Protein AF-A0A970IX98-F1 (afdb_monomer_lite)

Sequence (151 aa):
MINAGVAHAIGAGCTILEIQEPTDFTVQPEYWCGDQIISDQERYMGLDKRVAMSAFNFDLVGESVIKNSALTPRVEMESAALKKENLISYDDTTYFALNRYSLKGDSLPLPYGPSVWIVLSGAGRIAGDYYRKEIKQGDYFYLPFAAHLVR

pLDDT: mean 92.26, std 4.23, range [75.62, 97.94]

Structure (mmCIF, N/CA/C/O backbone):
data_AF-A0A970IX98-F1
#
_entry.id   AF-A0A970IX98-F1
#
loop_
_atom_site.group_PDB
_atom_site.id
_atom_site.type_symbol
_atom_site.label_atom_id
_atom_site.label_alt_id
_atom_site.label_comp_id
_atom_site.label_asym_id
_atom_site.label_entity_id
_atom_site.label_seq_id
_atom_site.pdbx_PDB_ins_code
_atom_site.Cartn_x
_atom_site.Cartn_y
_atom_site.Cartn_z
_atom_site.occupancy
_atom_site.B_iso_or_equiv
_atom_site.auth_seq_id
_atom_site.auth_comp_id
_atom_site.auth_asym_id
_atom_site.auth_atom_id
_atom_site.pdbx_PDB_model_num
ATOM 1 N N . MET A 1 1 ? -2.196 4.976 -6.564 1.00 91.38 1 MET A N 1
ATOM 2 C CA . MET A 1 1 ? -2.080 3.673 -7.224 1.00 91.38 1 MET A CA 1
ATOM 3 C C . MET A 1 1 ? -1.220 3.838 -8.451 1.00 91.38 1 MET A C 1
ATOM 5 O O . MET A 1 1 ? -1.489 4.732 -9.240 1.00 91.38 1 MET A O 1
ATOM 9 N N . ILE A 1 2 ? -0.172 3.030 -8.563 1.00 94.00 2 ILE A N 1
ATOM 10 C CA . ILE A 1 2 ? 0.723 3.036 -9.715 1.00 94.00 2 ILE A CA 1
ATOM 11 C C . ILE A 1 2 ? 0.395 1.794 -10.536 1.00 94.00 2 ILE A C 1
ATOM 13 O O . ILE A 1 2 ? 0.516 0.681 -10.037 1.00 94.00 2 ILE A O 1
ATOM 17 N N . ASN A 1 3 ? -0.090 1.994 -11.758 1.00 91.56 3 ASN A N 1
ATOM 18 C CA . ASN A 1 3 ? -0.469 0.896 -12.643 1.00 91.56 3 ASN A CA 1
ATOM 19 C C . ASN A 1 3 ? 0.749 0.365 -13.405 1.00 91.56 3 ASN A C 1
ATOM 21 O O . ASN A 1 3 ? 1.724 1.089 -13.625 1.00 91.56 3 ASN A O 1
ATOM 25 N N . ALA A 1 4 ? 0.663 -0.889 -13.854 1.00 92.25 4 ALA A N 1
ATOM 26 C CA . ALA A 1 4 ? 1.695 -1.507 -14.676 1.00 92.25 4 ALA A CA 1
ATOM 27 C C . ALA A 1 4 ? 2.049 -0.640 -15.900 1.00 92.25 4 ALA A C 1
ATOM 29 O O . ALA A 1 4 ? 1.185 -0.033 -16.538 1.00 92.25 4 ALA A O 1
ATOM 30 N N . GLY A 1 5 ? 3.343 -0.583 -16.211 1.00 93.88 5 GLY A N 1
ATOM 31 C CA . GLY A 1 5 ? 3.900 0.189 -17.321 1.00 93.88 5 GLY A CA 1
ATOM 32 C C . GLY A 1 5 ? 4.159 1.668 -17.041 1.00 93.88 5 GLY A C 1
ATOM 33 O O . GLY A 1 5 ? 4.783 2.326 -17.873 1.00 93.88 5 GLY A O 1
ATOM 34 N N . VAL A 1 6 ? 3.769 2.192 -15.874 1.00 95.44 6 VAL A N 1
ATOM 35 C CA . VAL A 1 6 ? 4.214 3.515 -15.414 1.00 95.44 6 VAL A CA 1
ATOM 36 C C . VAL A 1 6 ? 5.654 3.414 -14.909 1.00 95.44 6 VAL A C 1
ATOM 38 O O . VAL A 1 6 ? 5.922 2.772 -13.891 1.00 95.44 6 VAL A O 1
ATOM 41 N N . ALA A 1 7 ? 6.585 4.086 -15.587 1.00 93.94 7 ALA A N 1
ATOM 42 C CA . ALA A 1 7 ? 7.930 4.285 -15.056 1.00 93.94 7 ALA A CA 1
ATOM 43 C C . ALA A 1 7 ? 7.858 5.195 -13.820 1.00 93.94 7 ALA A C 1
ATOM 45 O O . ALA A 1 7 ? 7.335 6.309 -13.891 1.00 93.94 7 ALA A O 1
ATOM 46 N N . HIS A 1 8 ? 8.360 4.721 -12.684 1.00 93.56 8 HIS A N 1
ATOM 47 C CA . HIS A 1 8 ? 8.312 5.452 -11.423 1.00 93.56 8 HIS A CA 1
ATOM 48 C C . HIS A 1 8 ? 9.488 5.069 -10.522 1.00 93.56 8 HIS A C 1
ATOM 50 O O . HIS A 1 8 ? 10.130 4.043 -10.723 1.00 93.56 8 HIS A O 1
ATOM 56 N N . ALA A 1 9 ? 9.745 5.912 -9.525 1.00 92.00 9 ALA A N 1
ATOM 57 C CA . ALA A 1 9 ? 10.740 5.684 -8.489 1.00 92.00 9 ALA A CA 1
ATOM 58 C C . ALA A 1 9 ? 10.257 6.301 -7.170 1.00 92.00 9 ALA A C 1
ATOM 60 O O . ALA A 1 9 ? 9.517 7.291 -7.168 1.00 92.00 9 ALA A O 1
ATOM 61 N N . ILE A 1 10 ? 10.695 5.736 -6.046 1.00 92.25 10 ILE A N 1
ATOM 62 C CA . ILE A 1 10 ? 10.449 6.292 -4.713 1.00 92.25 10 ILE A CA 1
ATOM 63 C C . ILE A 1 10 ? 11.603 7.236 -4.364 1.00 92.25 10 ILE A C 1
ATOM 65 O O . ILE A 1 10 ? 12.769 6.848 -4.374 1.00 92.25 10 ILE A O 1
ATOM 69 N N . GLY A 1 11 ? 11.273 8.493 -4.067 1.00 90.62 11 GLY A N 1
ATOM 70 C CA . GLY A 1 11 ? 12.252 9.510 -3.686 1.00 90.62 11 GLY A CA 1
ATOM 71 C C . GLY A 1 11 ? 12.790 9.346 -2.260 1.00 90.62 11 GLY A C 1
ATOM 72 O O . GLY A 1 11 ? 12.258 8.601 -1.437 1.00 90.62 11 GLY A O 1
ATOM 73 N N . ALA A 1 12 ? 13.849 10.094 -1.947 1.00 92.44 12 ALA A N 1
ATOM 74 C CA . ALA A 1 12 ? 14.428 10.122 -0.607 1.00 92.44 12 ALA A CA 1
ATOM 75 C C . ALA A 1 12 ? 13.471 10.735 0.435 1.00 92.44 12 ALA A C 1
ATOM 77 O O . ALA A 1 12 ? 12.647 11.594 0.125 1.00 92.44 12 ALA A O 1
ATOM 78 N N . GLY A 1 13 ? 13.632 10.329 1.699 1.00 95.00 13 GLY A N 1
ATOM 79 C CA . GLY A 1 13 ? 12.850 10.860 2.823 1.00 95.00 13 GLY A CA 1
ATOM 80 C C . GLY A 1 13 ? 11.457 10.242 2.977 1.00 95.00 13 GLY A C 1
ATOM 81 O O . GLY A 1 13 ? 10.655 10.736 3.767 1.00 95.00 13 GLY A O 1
ATOM 82 N N . CYS A 1 14 ? 11.164 9.163 2.251 1.00 93.31 14 CYS A N 1
ATOM 83 C CA . CYS A 1 14 ? 9.900 8.449 2.348 1.00 93.31 14 CYS A CA 1
ATOM 84 C C . CYS A 1 14 ? 10.008 7.236 3.288 1.00 93.31 14 CYS A C 1
ATOM 86 O O . CYS A 1 14 ? 10.932 6.433 3.199 1.00 93.31 14 CYS A O 1
ATOM 88 N N . THR A 1 15 ? 9.026 7.073 4.174 1.00 92.12 15 THR A N 1
ATOM 89 C CA . THR A 1 15 ? 8.703 5.792 4.818 1.00 92.12 15 THR A CA 1
ATOM 90 C C . THR A 1 15 ? 7.298 5.433 4.373 1.00 92.12 15 THR A C 1
ATOM 92 O O . THR A 1 15 ? 6.363 6.187 4.644 1.00 92.12 15 THR A O 1
ATOM 95 N N . ILE A 1 16 ? 7.156 4.328 3.646 1.00 94.75 16 ILE A N 1
ATOM 96 C CA . ILE A 1 16 ? 5.899 3.961 2.993 1.00 94.75 16 ILE A CA 1
ATOM 97 C C . ILE A 1 16 ? 5.448 2.568 3.412 1.00 94.75 16 ILE A C 1
ATOM 99 O O . ILE A 1 16 ? 6.262 1.710 3.745 1.00 94.75 16 ILE A O 1
ATOM 103 N N . LEU A 1 17 ? 4.136 2.358 3.360 1.00 94.06 17 LEU A N 1
ATOM 104 C CA . LEU A 1 17 ? 3.575 1.025 3.216 1.00 94.06 17 LEU A CA 1
ATOM 105 C C . LEU A 1 17 ? 3.272 0.812 1.741 1.00 94.06 17 LEU A C 1
ATOM 107 O O . LEU A 1 17 ? 2.416 1.497 1.180 1.00 94.06 17 LEU A O 1
ATOM 111 N N . GLU A 1 18 ? 3.984 -0.129 1.141 1.00 94.31 18 GLU A N 1
ATOM 112 C CA . GLU A 1 18 ? 3.774 -0.545 -0.234 1.00 94.31 18 GLU A CA 1
ATOM 113 C C . GLU A 1 18 ? 2.986 -1.851 -0.255 1.00 94.31 18 GLU A C 1
ATOM 115 O O . GLU A 1 18 ? 3.300 -2.804 0.460 1.00 94.31 18 GLU A O 1
ATOM 120 N N . ILE A 1 19 ? 1.919 -1.868 -1.045 1.00 93.94 19 ILE A N 1
ATOM 121 C CA . ILE A 1 19 ? 1.081 -3.042 -1.262 1.00 93.94 19 ILE A CA 1
ATOM 122 C C . ILE A 1 19 ? 1.081 -3.278 -2.760 1.00 93.94 19 ILE A C 1
ATOM 124 O O . ILE A 1 19 ? 0.732 -2.382 -3.529 1.00 93.94 19 ILE A O 1
ATOM 128 N N . GLN A 1 20 ? 1.479 -4.481 -3.144 1.00 93.81 20 GLN A N 1
ATOM 129 C CA . GLN A 1 20 ? 1.620 -4.892 -4.528 1.00 93.81 20 GLN A CA 1
ATOM 130 C C . GLN A 1 20 ? 0.964 -6.251 -4.754 1.00 93.81 20 GLN A C 1
ATOM 132 O O . GLN A 1 20 ? 0.670 -6.995 -3.813 1.00 93.81 20 GLN A O 1
ATOM 137 N N . GLU A 1 21 ? 0.728 -6.559 -6.024 1.00 91.88 21 GLU A N 1
ATOM 138 C CA . GLU A 1 21 ? 0.416 -7.915 -6.465 1.00 91.88 21 GLU A CA 1
ATOM 139 C C . GLU A 1 21 ? 1.534 -8.881 -6.033 1.00 91.88 21 GLU A C 1
ATOM 141 O O . GLU A 1 21 ? 2.665 -8.445 -5.824 1.00 91.88 21 GLU A O 1
ATOM 146 N N . PRO A 1 22 ? 1.261 -10.190 -5.881 1.00 89.94 22 PRO A N 1
ATOM 147 C CA . PRO A 1 22 ? 2.256 -11.172 -5.444 1.00 89.94 22 PRO A CA 1
ATOM 148 C C . PRO A 1 22 ? 3.256 -11.512 -6.569 1.00 89.94 22 PRO A C 1
ATOM 150 O O . PRO A 1 22 ? 3.374 -12.659 -6.997 1.00 89.94 22 PRO A O 1
ATOM 153 N N . THR A 1 23 ? 3.955 -10.498 -7.067 1.00 88.12 23 THR A N 1
ATOM 154 C CA . THR A 1 23 ? 4.988 -10.547 -8.099 1.00 88.12 23 THR A CA 1
ATOM 155 C C . THR A 1 23 ? 6.150 -9.659 -7.669 1.00 88.12 23 THR A C 1
ATOM 157 O O . THR A 1 23 ? 5.959 -8.711 -6.917 1.00 88.12 23 THR A O 1
ATOM 160 N N . ASP A 1 24 ? 7.347 -9.977 -8.145 1.00 87.06 24 ASP A N 1
ATOM 161 C CA . ASP A 1 24 ? 8.564 -9.194 -7.897 1.00 87.06 24 ASP A CA 1
ATOM 162 C C . ASP A 1 24 ? 9.262 -8.852 -9.224 1.00 87.06 24 ASP A C 1
ATOM 164 O O . ASP A 1 24 ? 10.484 -8.785 -9.344 1.00 87.06 24 ASP A O 1
ATOM 168 N N . PHE A 1 25 ? 8.465 -8.716 -10.289 1.00 88.75 25 PHE A N 1
ATOM 169 C CA . PHE A 1 25 ? 8.972 -8.357 -11.605 1.00 88.75 25 PHE A CA 1
ATOM 170 C C . PHE A 1 25 ? 9.261 -6.861 -11.683 1.00 88.75 25 PHE A C 1
ATOM 172 O O . PHE A 1 25 ? 8.352 -6.052 -11.858 1.00 88.75 25 PHE A O 1
ATOM 179 N N . THR A 1 26 ? 10.546 -6.517 -11.649 1.00 90.94 26 THR A N 1
ATOM 180 C CA . THR A 1 26 ? 11.036 -5.145 -11.785 1.00 90.94 26 THR A CA 1
ATOM 181 C C . THR A 1 26 ? 11.955 -5.021 -12.995 1.00 90.94 26 THR A C 1
ATOM 183 O O . THR A 1 26 ? 13.031 -5.612 -13.041 1.00 90.94 26 THR A O 1
ATOM 186 N N . VAL A 1 27 ? 11.546 -4.229 -13.989 1.00 93.62 27 VAL A N 1
ATOM 187 C CA . VAL A 1 27 ? 12.448 -3.782 -15.058 1.00 93.62 27 VAL A CA 1
ATOM 188 C C . VAL A 1 27 ? 13.033 -2.442 -14.639 1.00 93.62 27 VAL A C 1
ATOM 190 O O . VAL A 1 27 ? 12.298 -1.465 -14.508 1.00 93.62 27 VAL A O 1
ATOM 193 N N . GLN A 1 28 ? 14.352 -2.384 -14.463 1.00 92.50 28 GLN A N 1
ATOM 194 C CA . GLN A 1 28 ? 15.060 -1.161 -14.098 1.00 92.50 28 GLN A CA 1
ATOM 195 C C . GLN A 1 28 ? 15.850 -0.630 -15.304 1.00 92.50 28 GLN A C 1
ATOM 197 O O . GLN A 1 28 ? 16.917 -1.147 -15.642 1.00 92.50 28 GLN A O 1
ATOM 202 N N . PRO A 1 29 ? 15.356 0.413 -15.997 1.00 88.38 29 PRO A N 1
ATOM 203 C CA . PRO A 1 29 ? 16.004 0.916 -17.198 1.00 88.38 29 PRO A CA 1
ATOM 204 C C . PRO A 1 29 ? 17.240 1.763 -16.878 1.00 88.38 29 PRO A C 1
ATOM 206 O O . PRO A 1 29 ? 18.013 2.059 -17.790 1.00 88.38 29 PRO A O 1
ATOM 209 N N . GLU A 1 30 ? 17.471 2.149 -15.624 1.00 89.69 30 GLU A N 1
ATOM 210 C CA . GLU A 1 30 ? 18.668 2.892 -15.232 1.00 89.69 30 GLU A CA 1
ATOM 211 C C . GLU A 1 30 ? 19.914 2.006 -15.306 1.00 89.69 30 GLU A C 1
ATOM 213 O O . GLU A 1 30 ? 19.891 0.831 -14.956 1.00 89.69 30 GLU A O 1
ATOM 218 N N . TYR A 1 31 ? 21.018 2.575 -15.788 1.00 88.56 31 TYR A N 1
ATOM 219 C CA . TYR A 1 31 ? 22.319 1.896 -15.792 1.00 88.56 31 TYR A CA 1
ATOM 220 C C . TYR A 1 31 ? 23.036 2.019 -14.437 1.00 88.56 31 TYR A C 1
ATOM 222 O O . TYR A 1 31 ? 23.907 1.215 -14.113 1.00 88.56 31 TYR A O 1
ATOM 230 N N . TRP A 1 32 ? 22.665 3.035 -13.656 1.00 90.31 32 TRP A N 1
ATOM 231 C CA . TRP A 1 32 ? 23.245 3.356 -12.359 1.00 90.31 32 TRP A CA 1
ATOM 232 C C . TRP A 1 32 ? 22.150 3.429 -11.301 1.00 90.31 32 TRP A C 1
ATOM 234 O O . TRP A 1 32 ? 21.130 4.080 -11.524 1.00 90.31 32 TRP A O 1
ATOM 244 N N . CYS A 1 33 ? 22.401 2.836 -10.139 1.00 85.25 33 CYS A N 1
ATOM 245 C CA . CYS A 1 33 ? 21.619 3.057 -8.927 1.00 85.25 33 CYS A CA 1
ATOM 246 C C . CYS A 1 33 ? 22.555 3.593 -7.842 1.00 85.25 33 CYS A C 1
ATOM 248 O O . CYS A 1 33 ? 23.356 2.855 -7.264 1.00 85.25 33 CYS A O 1
ATOM 250 N N . GLY A 1 34 ? 22.500 4.907 -7.611 1.00 84.81 34 GLY A N 1
ATOM 251 C CA . GLY A 1 34 ? 23.523 5.600 -6.829 1.00 84.81 34 GLY A CA 1
ATOM 252 C C . GLY A 1 34 ? 24.902 5.432 -7.472 1.00 84.81 34 GLY A C 1
ATOM 253 O O . GLY A 1 34 ? 25.064 5.678 -8.665 1.00 84.81 34 GLY A O 1
ATOM 254 N N . ASP A 1 35 ? 25.874 4.962 -6.694 1.00 89.88 35 ASP A N 1
ATOM 255 C CA . ASP A 1 35 ? 27.257 4.756 -7.148 1.00 89.88 35 ASP A CA 1
ATOM 256 C C . ASP A 1 35 ? 27.503 3.366 -7.770 1.00 89.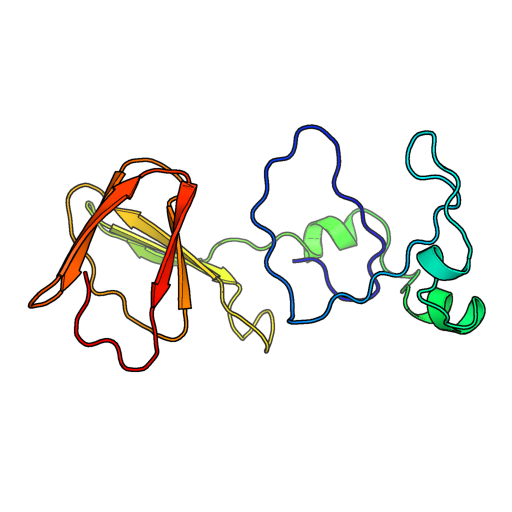88 35 ASP A C 1
ATOM 258 O O . ASP A 1 35 ? 28.640 3.015 -8.091 1.00 89.88 35 ASP A O 1
ATOM 262 N N . GLN A 1 36 ? 26.458 2.544 -7.924 1.00 90.50 36 GLN A N 1
ATOM 263 C CA . GLN A 1 36 ? 26.571 1.179 -8.440 1.00 90.50 36 GLN A CA 1
ATOM 264 C C . GLN A 1 36 ? 26.116 1.083 -9.896 1.00 90.50 36 GLN A C 1
ATOM 266 O O . GLN A 1 36 ? 25.035 1.552 -10.252 1.00 90.50 36 GLN A O 1
ATOM 271 N N . ILE A 1 37 ? 26.931 0.424 -10.723 1.00 92.94 37 ILE A N 1
ATOM 272 C CA . ILE A 1 37 ? 26.537 -0.011 -12.067 1.00 92.94 37 ILE A CA 1
ATOM 273 C C . ILE A 1 37 ? 25.693 -1.271 -11.926 1.00 92.94 37 ILE A C 1
ATOM 275 O O . ILE A 1 37 ? 26.131 -2.229 -11.290 1.00 92.94 37 ILE A O 1
ATOM 279 N N . ILE A 1 38 ? 24.528 -1.280 -12.567 1.00 93.06 38 ILE A N 1
ATOM 280 C CA . ILE A 1 38 ? 23.638 -2.438 -12.585 1.00 93.06 38 ILE A CA 1
ATOM 281 C C . ILE A 1 38 ? 23.842 -3.199 -13.897 1.00 93.06 38 ILE A C 1
ATOM 283 O O . ILE A 1 38 ? 23.831 -2.612 -14.985 1.00 93.06 38 ILE A O 1
ATOM 287 N N . SER A 1 39 ? 24.038 -4.514 -13.804 1.00 93.00 39 SER A N 1
ATOM 288 C CA . SER A 1 39 ? 24.208 -5.371 -14.978 1.00 93.00 39 SER A CA 1
ATOM 289 C C . SER A 1 39 ? 22.913 -5.494 -15.787 1.00 93.00 39 SER A C 1
ATOM 291 O O . SER A 1 39 ? 21.809 -5.340 -15.270 1.00 93.00 39 SER A O 1
ATOM 293 N N . ASP A 1 40 ? 23.019 -5.847 -17.069 1.00 92.81 40 ASP A N 1
ATOM 294 C CA . ASP A 1 40 ? 21.830 -6.084 -17.899 1.00 92.81 40 ASP A CA 1
ATOM 295 C C . ASP A 1 40 ? 20.974 -7.259 -17.385 1.00 92.81 40 ASP A C 1
ATOM 297 O O . ASP A 1 40 ? 19.752 -7.238 -17.531 1.00 92.81 40 ASP A O 1
ATOM 301 N N . GLN A 1 41 ? 21.590 -8.254 -16.734 1.00 92.62 41 GLN A N 1
ATOM 302 C CA . GLN A 1 41 ? 20.865 -9.354 -16.094 1.00 92.62 41 GLN A CA 1
ATOM 303 C C . GLN A 1 41 ? 19.941 -8.844 -14.983 1.00 92.62 41 GLN A C 1
ATOM 305 O O . GLN A 1 41 ? 18.794 -9.273 -14.910 1.00 92.62 41 GLN A O 1
ATOM 310 N N . GLU A 1 42 ? 20.432 -7.942 -14.135 1.00 91.06 42 GLU A N 1
ATOM 311 C CA . GLU A 1 42 ? 19.660 -7.344 -13.041 1.00 91.06 42 GLU A CA 1
ATOM 312 C C . GLU A 1 42 ? 18.604 -6.370 -13.581 1.00 91.06 42 GLU A C 1
ATOM 314 O O . GLU A 1 42 ? 17.443 -6.444 -13.192 1.00 91.06 42 GLU A O 1
ATOM 319 N N . ARG A 1 43 ? 18.968 -5.520 -14.550 1.00 92.94 43 ARG A N 1
ATOM 320 C CA . ARG A 1 43 ? 18.068 -4.510 -15.139 1.00 92.94 43 ARG A CA 1
ATOM 321 C C . ARG A 1 43 ? 16.854 -5.102 -15.842 1.00 92.94 43 ARG A C 1
ATOM 323 O O . ARG A 1 43 ? 15.772 -4.520 -15.799 1.00 92.94 43 ARG A O 1
ATOM 330 N N . TYR A 1 44 ? 17.042 -6.224 -16.531 1.00 93.69 44 TYR A N 1
ATOM 331 C CA . TYR A 1 44 ? 16.008 -6.832 -17.369 1.00 93.69 44 TYR A CA 1
ATOM 332 C C . TYR A 1 44 ? 15.546 -8.197 -16.854 1.00 93.69 44 TYR A C 1
ATOM 334 O O . TYR A 1 44 ? 14.770 -8.863 -17.534 1.00 93.69 44 TYR A O 1
ATOM 342 N N . MET A 1 45 ? 16.024 -8.634 -15.683 1.00 92.38 45 MET A N 1
ATOM 343 C CA . MET A 1 45 ? 15.722 -9.944 -15.086 1.00 92.38 45 MET A CA 1
ATOM 344 C C . MET A 1 45 ? 15.957 -11.124 -16.049 1.00 92.38 45 MET A C 1
ATOM 346 O O . MET A 1 45 ? 15.200 -12.093 -16.080 1.00 92.38 45 MET A O 1
ATOM 350 N N . GLY A 1 46 ? 17.001 -11.031 -16.877 1.00 92.75 46 GLY A N 1
ATOM 351 C CA . GLY A 1 46 ? 17.332 -12.038 -17.892 1.00 92.75 46 GLY A CA 1
ATOM 352 C C . GLY A 1 46 ? 16.456 -12.029 -19.151 1.00 92.75 46 GLY A C 1
ATOM 353 O O . GLY A 1 46 ? 16.620 -12.901 -20.005 1.00 92.75 46 GLY A O 1
ATOM 354 N N . LEU A 1 47 ? 15.545 -11.064 -19.302 1.00 94.75 47 LEU A N 1
ATOM 355 C CA . LEU A 1 47 ? 14.804 -10.856 -20.547 1.00 94.75 47 LEU A CA 1
ATOM 356 C C . LEU A 1 47 ? 15.675 -10.165 -21.604 1.00 94.75 47 LEU A C 1
ATOM 358 O O . LEU A 1 47 ? 16.590 -9.402 -21.291 1.00 94.75 47 LEU A O 1
ATOM 362 N N . ASP A 1 48 ? 15.333 -10.367 -22.882 1.00 95.44 48 ASP A N 1
ATOM 363 C CA . ASP A 1 48 ? 15.856 -9.512 -23.949 1.00 95.44 48 ASP A CA 1
ATOM 364 C C . ASP A 1 48 ? 15.468 -8.056 -23.672 1.00 95.44 48 ASP A C 1
ATOM 366 O O . ASP A 1 48 ? 14.317 -7.749 -23.348 1.00 95.44 48 ASP A O 1
ATOM 370 N N . LYS A 1 49 ? 16.424 -7.144 -23.854 1.00 93.69 49 LYS A N 1
ATOM 371 C CA . LYS A 1 49 ? 16.236 -5.719 -23.580 1.00 93.69 49 LYS A CA 1
ATOM 372 C C . LYS A 1 49 ? 15.000 -5.141 -24.268 1.00 93.69 49 LYS A C 1
ATOM 374 O O . LYS A 1 49 ? 14.302 -4.335 -23.664 1.00 93.69 49 LYS A O 1
ATOM 379 N N . ARG A 1 50 ? 14.709 -5.507 -25.522 1.00 94.88 50 ARG A N 1
ATOM 380 C CA . ARG A 1 50 ? 13.540 -4.956 -26.231 1.00 94.88 50 ARG A CA 1
ATOM 381 C C . ARG A 1 50 ? 12.237 -5.449 -25.619 1.00 94.88 50 ARG A C 1
ATOM 383 O O . ARG A 1 50 ? 11.299 -4.667 -25.520 1.00 94.88 50 ARG A O 1
ATOM 390 N N . VAL A 1 51 ? 12.202 -6.704 -25.176 1.00 95.62 51 VAL A N 1
ATOM 391 C CA . VAL A 1 51 ? 11.051 -7.268 -24.461 1.00 95.62 51 VAL A CA 1
ATOM 392 C C . VAL A 1 51 ? 10.868 -6.562 -23.120 1.00 95.62 51 VAL A C 1
ATOM 394 O O . VAL A 1 51 ? 9.782 -6.054 -22.859 1.00 95.62 51 VAL A O 1
ATOM 397 N N . ALA A 1 52 ? 11.924 -6.434 -22.313 1.00 94.62 52 ALA A N 1
ATOM 398 C CA . ALA A 1 52 ? 11.851 -5.740 -21.026 1.00 94.62 52 ALA A CA 1
ATOM 399 C C . ALA A 1 52 ? 11.390 -4.280 -21.182 1.00 94.62 52 ALA A C 1
ATOM 401 O O . ALA A 1 52 ? 10.483 -3.830 -20.489 1.00 94.62 52 ALA A O 1
ATOM 402 N N . MET A 1 53 ? 11.950 -3.555 -22.155 1.00 94.19 53 MET A N 1
ATOM 403 C CA . MET A 1 53 ? 11.574 -2.165 -22.422 1.00 94.19 53 MET A CA 1
ATOM 404 C C . MET A 1 53 ? 10.151 -2.010 -22.978 1.00 94.19 53 MET A C 1
ATOM 406 O O . MET A 1 53 ? 9.586 -0.925 -22.864 1.00 94.19 53 MET A O 1
ATOM 410 N N . SER A 1 54 ? 9.553 -3.063 -23.547 1.00 95.19 54 SER A N 1
ATOM 411 C CA . SER A 1 54 ? 8.158 -3.029 -24.013 1.00 95.19 54 SER A CA 1
ATOM 412 C C . SER A 1 54 ? 7.132 -3.020 -22.876 1.00 95.19 54 SER A C 1
ATOM 414 O O . SER A 1 54 ? 5.963 -2.738 -23.122 1.00 95.19 54 SER A O 1
ATOM 416 N N . ALA A 1 55 ? 7.560 -3.288 -21.635 1.00 94.56 55 ALA A N 1
ATOM 417 C CA . ALA A 1 55 ? 6.698 -3.195 -20.461 1.00 94.56 55 ALA A CA 1
ATOM 418 C C . ALA A 1 55 ? 6.311 -1.745 -20.124 1.00 94.56 55 ALA A C 1
ATOM 420 O O . ALA A 1 55 ? 5.284 -1.530 -19.486 1.00 94.56 55 ALA A O 1
ATOM 421 N N . PHE A 1 56 ? 7.105 -0.751 -20.540 1.00 95.38 56 PHE A N 1
ATOM 422 C CA . PHE A 1 56 ? 6.820 0.658 -20.275 1.00 95.38 56 PHE A CA 1
ATOM 423 C C . PHE A 1 56 ? 5.809 1.225 -21.267 1.00 95.38 56 PHE A C 1
ATOM 425 O O . PHE A 1 56 ? 5.967 1.105 -22.482 1.00 95.38 56 PHE A O 1
ATOM 432 N N . ASN A 1 57 ? 4.811 1.930 -20.741 1.00 95.56 57 ASN A N 1
ATOM 433 C CA . ASN A 1 57 ? 3.895 2.720 -21.543 1.00 95.56 57 ASN A CA 1
ATOM 434 C C . ASN A 1 57 ? 4.382 4.175 -21.587 1.00 95.56 57 ASN A C 1
ATOM 436 O O . ASN A 1 57 ? 4.181 4.943 -20.648 1.00 95.56 57 ASN A O 1
ATOM 440 N N . PHE A 1 58 ? 5.010 4.551 -22.699 1.00 93.19 58 PHE A N 1
ATOM 441 C CA . PHE A 1 58 ? 5.570 5.891 -22.896 1.00 93.19 58 PHE A CA 1
ATOM 442 C C . PHE A 1 58 ? 4.519 6.995 -23.092 1.00 93.19 58 PHE A C 1
ATOM 444 O O . PHE A 1 58 ? 4.881 8.170 -23.060 1.00 93.19 58 PHE A O 1
ATOM 451 N N . ASP A 1 59 ? 3.235 6.651 -23.230 1.00 94.56 59 ASP A N 1
ATOM 452 C CA . ASP A 1 59 ? 2.143 7.632 -23.240 1.00 94.56 59 ASP A CA 1
ATOM 453 C C . ASP A 1 59 ? 1.760 8.080 -21.815 1.00 94.56 59 ASP A C 1
ATOM 455 O O . ASP A 1 59 ? 1.112 9.113 -21.629 1.00 94.56 59 ASP A O 1
ATOM 459 N N . LEU A 1 60 ? 2.174 7.333 -20.783 1.00 94.38 60 LEU A N 1
ATOM 460 C CA . LEU A 1 60 ? 1.930 7.663 -19.378 1.00 94.38 60 LEU A CA 1
ATOM 461 C C . LEU A 1 60 ? 3.008 8.619 -18.860 1.00 94.38 60 LEU A C 1
ATOM 463 O O . LEU A 1 60 ? 3.900 8.235 -18.104 1.00 94.38 60 LEU A O 1
ATOM 467 N N . VAL A 1 61 ? 2.895 9.893 -19.241 1.00 93.06 61 VAL A N 1
ATOM 468 C CA . VAL A 1 61 ? 3.827 10.953 -18.829 1.00 93.06 61 VAL A CA 1
ATOM 469 C C . VAL A 1 61 ? 3.120 12.225 -18.343 1.00 93.06 61 VAL A C 1
ATOM 471 O O . VAL A 1 61 ? 1.984 12.534 -18.711 1.00 93.06 61 VAL A O 1
ATOM 474 N N . GLY A 1 62 ? 3.824 12.999 -17.514 1.00 93.81 62 GLY A N 1
ATOM 475 C CA . GLY A 1 62 ? 3.385 14.314 -17.045 1.00 93.81 62 GLY A CA 1
ATOM 476 C C . GLY A 1 62 ? 2.330 14.287 -15.931 1.00 93.81 62 GLY A C 1
ATOM 477 O O . GLY A 1 62 ? 2.083 13.272 -15.282 1.00 93.81 62 GLY A O 1
ATOM 478 N N . GLU A 1 63 ? 1.700 15.439 -15.695 1.00 94.94 63 GLU A N 1
ATOM 479 C CA . GLU A 1 63 ? 0.797 15.666 -14.553 1.00 94.94 63 GLU A CA 1
ATOM 480 C C . GLU A 1 63 ? -0.444 14.767 -14.550 1.00 94.94 63 GLU A C 1
ATOM 482 O O . GLU A 1 63 ? -0.982 14.443 -13.489 1.00 94.94 63 GLU A O 1
ATOM 487 N N . SER A 1 64 ? -0.897 14.342 -15.732 1.00 91.88 64 SER A N 1
ATOM 488 C CA . SER A 1 64 ? -2.068 13.473 -15.868 1.00 91.88 64 SER A CA 1
ATOM 489 C C . SER A 1 64 ? -1.878 12.144 -15.131 1.00 91.88 64 SER A C 1
ATOM 491 O O . SER A 1 64 ? -2.799 11.685 -14.457 1.00 91.88 64 SER A O 1
ATOM 493 N N . VAL A 1 65 ? -0.668 11.575 -15.168 1.00 95.06 65 VAL A N 1
ATOM 494 C CA . VAL A 1 65 ? -0.325 10.330 -14.469 1.00 95.06 65 VAL A CA 1
ATOM 495 C C . VAL A 1 65 ? -0.432 10.518 -12.967 1.00 95.06 65 VAL A C 1
ATOM 497 O O . VAL A 1 65 ? -1.048 9.696 -12.295 1.00 95.06 65 VAL A O 1
ATOM 500 N N . ILE A 1 66 ? 0.106 11.621 -12.441 1.00 92.81 66 ILE A N 1
ATOM 501 C CA . ILE A 1 66 ? 0.056 11.939 -11.009 1.00 92.81 66 ILE A CA 1
ATOM 502 C C . ILE A 1 66 ? -1.401 12.059 -10.560 1.00 92.81 66 ILE A C 1
ATOM 504 O O . ILE A 1 66 ? -1.806 11.420 -9.589 1.00 92.81 66 ILE A O 1
ATOM 508 N N . LYS A 1 67 ? -2.205 12.830 -11.302 1.00 92.88 67 LYS A N 1
ATOM 509 C CA . LYS A 1 67 ? -3.624 13.034 -10.999 1.00 92.88 67 LYS A CA 1
ATOM 510 C C . LYS A 1 67 ? -4.409 11.722 -11.030 1.00 92.88 67 LYS A C 1
ATOM 512 O O . LYS A 1 67 ? -5.182 11.466 -10.115 1.00 92.88 67 LYS A O 1
ATOM 517 N N . ASN A 1 68 ? -4.192 10.894 -12.049 1.00 91.00 68 ASN A N 1
ATOM 518 C CA . ASN A 1 68 ? -4.886 9.614 -12.204 1.00 91.00 68 ASN A CA 1
ATOM 519 C C . ASN A 1 68 ? -4.413 8.564 -11.186 1.00 91.00 68 ASN A C 1
ATOM 521 O O . ASN A 1 68 ? -5.166 7.659 -10.843 1.00 91.00 68 ASN A O 1
ATOM 525 N N . SER A 1 69 ? -3.186 8.697 -10.678 1.00 93.38 69 SER A N 1
ATOM 526 C CA . SER A 1 69 ? -2.629 7.817 -9.646 1.00 93.38 69 SER A CA 1
ATOM 527 C C . SER A 1 69 ? -3.065 8.216 -8.232 1.00 93.38 69 SER A C 1
ATOM 529 O O . SER A 1 69 ? -2.962 7.410 -7.304 1.00 93.38 69 SER A O 1
ATOM 531 N N . ALA A 1 70 ? -3.533 9.447 -8.025 1.00 92.81 70 ALA A N 1
ATOM 532 C CA . ALA A 1 70 ? -3.944 9.943 -6.719 1.00 92.81 70 ALA A CA 1
ATOM 533 C C . ALA A 1 70 ? -5.350 9.438 -6.355 1.00 92.81 70 ALA A C 1
ATOM 535 O O . ALA A 1 70 ? -6.363 9.983 -6.791 1.00 92.81 70 ALA A O 1
ATOM 536 N N . LEU A 1 71 ? -5.415 8.404 -5.515 1.00 92.69 71 LEU A N 1
ATOM 537 C CA . LEU A 1 71 ? -6.684 7.911 -4.982 1.00 92.69 71 LEU A CA 1
ATOM 538 C C . LEU A 1 71 ? -7.148 8.772 -3.806 1.00 92.69 71 LEU A C 1
ATOM 540 O O . LEU A 1 71 ? -6.367 9.109 -2.915 1.00 92.69 71 LEU A O 1
ATOM 544 N N . THR A 1 72 ? -8.441 9.095 -3.791 1.00 93.69 72 THR A N 1
ATOM 545 C CA . THR A 1 72 ? -9.081 9.782 -2.665 1.00 93.69 72 THR A CA 1
ATOM 546 C C . THR A 1 72 ? -9.732 8.745 -1.750 1.00 93.69 72 THR A C 1
ATOM 548 O O . THR A 1 72 ? -10.604 8.012 -2.222 1.00 93.69 72 THR A O 1
ATOM 551 N N . PRO A 1 73 ? -9.358 8.669 -0.457 1.00 95.81 73 PRO A N 1
ATOM 552 C CA . PRO A 1 73 ? -9.995 7.752 0.479 1.00 95.81 73 PRO A CA 1
ATOM 553 C C . PRO A 1 73 ? -11.504 7.997 0.577 1.00 95.81 73 PRO A C 1
ATOM 555 O O . PRO A 1 73 ? -11.952 9.134 0.737 1.00 95.81 73 PRO A O 1
ATOM 558 N N . ARG A 1 74 ? -12.286 6.919 0.522 1.00 96.94 74 ARG A N 1
ATOM 559 C CA . ARG A 1 74 ? -13.744 6.947 0.678 1.00 96.94 74 ARG A CA 1
ATOM 560 C C . ARG A 1 74 ? -14.100 6.607 2.120 1.00 96.94 74 ARG A C 1
ATOM 562 O O . ARG A 1 74 ? -13.718 5.550 2.615 1.00 96.94 74 ARG A O 1
ATOM 569 N N . VAL A 1 75 ? -14.821 7.489 2.807 1.00 97.38 75 VAL A N 1
ATOM 570 C CA . VAL A 1 75 ? -15.312 7.209 4.165 1.00 97.38 75 VAL A CA 1
ATOM 571 C C . VAL A 1 75 ? -16.493 6.247 4.069 1.00 97.38 75 VAL A C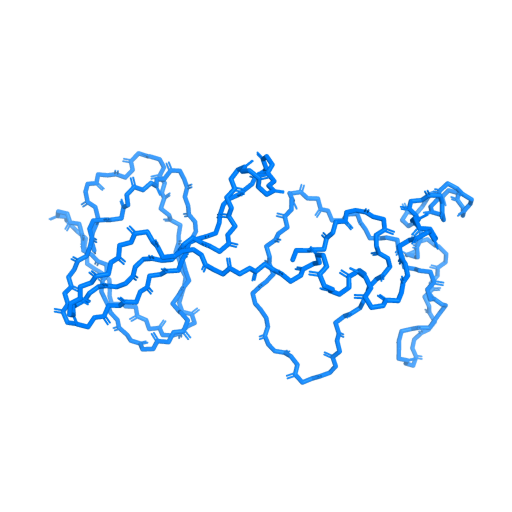 1
ATOM 573 O O . VAL A 1 75 ? -17.488 6.559 3.422 1.00 97.38 75 VAL A O 1
ATOM 576 N N . GLU A 1 76 ? -16.380 5.083 4.705 1.00 94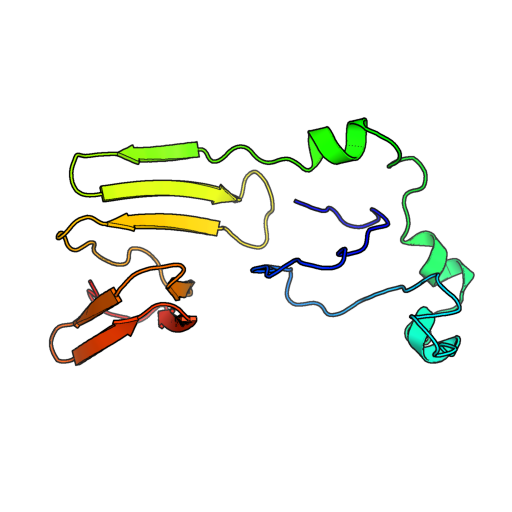.06 76 GLU A N 1
ATOM 577 C CA . GLU A 1 76 ? -17.445 4.070 4.731 1.00 94.06 76 GLU A CA 1
ATOM 578 C C . GLU A 1 76 ? -18.275 4.163 6.016 1.00 94.06 76 GLU A C 1
ATOM 580 O O . GLU A 1 76 ? -19.488 3.977 6.001 1.00 94.06 76 GLU A O 1
ATOM 585 N N . MET A 1 77 ? -17.622 4.472 7.138 1.00 91.75 77 MET A N 1
ATOM 586 C CA . MET A 1 77 ? -18.269 4.641 8.437 1.00 91.75 77 MET A CA 1
ATOM 587 C C . MET A 1 77 ? -17.497 5.663 9.269 1.00 91.75 77 MET A C 1
ATOM 589 O O . MET A 1 77 ? -16.269 5.606 9.342 1.00 91.75 77 MET A O 1
ATOM 593 N N . GLU A 1 78 ? -18.215 6.560 9.940 1.00 94.75 78 GLU A N 1
ATOM 594 C CA . GLU A 1 78 ? -17.627 7.531 10.860 1.00 94.75 78 GLU A CA 1
ATOM 595 C C . GLU A 1 78 ? -18.552 7.788 12.054 1.00 94.75 78 GLU A C 1
ATOM 597 O O . GLU A 1 78 ? -19.755 8.000 11.910 1.00 94.75 78 GLU A O 1
ATOM 602 N N . SER A 1 79 ? -17.969 7.745 13.248 1.00 92.38 79 SER A N 1
ATOM 603 C CA . SER A 1 79 ? -18.589 8.081 14.526 1.00 92.38 79 SER A CA 1
ATOM 604 C C . SER A 1 79 ? -17.582 8.834 15.402 1.00 92.38 79 SER A C 1
ATOM 606 O O . SER A 1 79 ? -16.429 9.039 15.023 1.00 92.38 79 SER A O 1
ATOM 608 N N . ALA A 1 80 ? -17.986 9.225 16.615 1.00 91.62 80 ALA A N 1
ATOM 609 C CA . ALA A 1 80 ? -17.071 9.856 17.569 1.00 91.62 80 ALA A CA 1
ATOM 610 C C . ALA A 1 80 ? -15.872 8.960 17.948 1.00 91.62 80 ALA A C 1
ATOM 612 O O . ALA A 1 80 ? -14.808 9.478 18.298 1.00 91.62 80 ALA A O 1
ATOM 613 N N . ALA A 1 81 ? -16.038 7.634 17.874 1.00 93.06 81 ALA A N 1
ATOM 614 C CA . ALA A 1 81 ? -15.066 6.662 18.364 1.00 93.06 81 ALA A CA 1
ATOM 615 C C . ALA A 1 81 ? -14.359 5.856 17.260 1.00 93.06 81 ALA A C 1
ATOM 617 O O . ALA A 1 81 ? -13.280 5.315 17.506 1.00 93.06 81 ALA A O 1
ATOM 618 N N . LEU A 1 82 ? -14.925 5.792 16.050 1.00 93.25 82 LEU A N 1
ATOM 619 C CA . LEU A 1 82 ? -14.413 4.982 14.946 1.00 93.25 82 LEU A CA 1
ATOM 620 C C . LEU A 1 82 ? -14.532 5.725 13.616 1.00 93.25 82 LEU A C 1
ATOM 622 O O . LEU A 1 82 ? -15.590 6.255 13.286 1.00 93.25 82 LEU A O 1
ATOM 626 N N . LYS A 1 83 ? -13.474 5.667 12.808 1.00 95.19 83 LYS A N 1
ATOM 627 C CA . LYS A 1 83 ? -13.514 5.999 11.383 1.00 95.19 83 LYS A CA 1
ATOM 628 C C . LYS A 1 83 ? -12.969 4.834 10.566 1.00 95.19 83 LYS A C 1
ATOM 630 O O . LYS A 1 83 ? -11.861 4.367 10.835 1.00 95.19 83 LYS A O 1
ATOM 635 N N . LYS A 1 84 ? -13.734 4.388 9.569 1.00 94.38 84 LYS A N 1
ATOM 636 C CA . LYS A 1 84 ? -13.320 3.420 8.550 1.00 94.38 84 LYS A CA 1
ATOM 637 C C . LYS A 1 84 ? -13.288 4.107 7.192 1.00 94.38 84 LYS A C 1
ATOM 639 O O . LYS A 1 84 ? -14.292 4.650 6.729 1.00 94.38 84 LYS A O 1
ATOM 644 N N . GLU A 1 85 ? -12.135 4.038 6.546 1.00 97.00 85 GLU A N 1
ATOM 645 C CA . GLU A 1 85 ? -11.911 4.550 5.200 1.00 97.00 85 GLU A CA 1
ATOM 646 C C . GLU A 1 85 ? -11.478 3.409 4.283 1.00 97.00 85 GLU A C 1
ATOM 648 O O . GLU A 1 85 ? -10.606 2.616 4.637 1.00 97.00 85 GLU A O 1
ATOM 653 N N . ASN A 1 86 ? -12.052 3.353 3.088 1.00 96.31 86 ASN A N 1
ATOM 654 C CA . ASN A 1 86 ? -11.564 2.525 2.001 1.00 96.31 86 ASN A CA 1
ATOM 655 C C . ASN A 1 86 ? -10.585 3.352 1.152 1.00 96.31 86 ASN A C 1
ATOM 657 O O . ASN A 1 86 ? -10.944 4.399 0.615 1.00 96.31 86 ASN A O 1
ATOM 661 N N . LEU A 1 87 ? -9.331 2.908 1.086 1.00 96.31 87 LEU A N 1
ATOM 662 C CA . LEU A 1 87 ? -8.254 3.574 0.348 1.00 96.31 87 LEU A CA 1
ATOM 663 C C . LEU A 1 87 ? -8.092 2.960 -1.046 1.00 96.31 87 LEU A C 1
ATOM 665 O O . LEU A 1 87 ? -7.794 3.683 -1.991 1.00 96.31 87 LEU A O 1
ATOM 669 N N . ILE A 1 88 ? -8.272 1.639 -1.146 1.00 95.75 88 ILE A N 1
ATOM 670 C CA . ILE A 1 88 ? -8.263 0.855 -2.387 1.00 95.75 88 ILE A CA 1
ATOM 671 C C . ILE A 1 88 ? -9.376 -0.192 -2.276 1.00 95.75 88 ILE A C 1
ATOM 673 O O . ILE A 1 88 ? -9.500 -0.869 -1.249 1.00 95.75 88 ILE A O 1
ATOM 677 N N . SER A 1 89 ? -10.186 -0.322 -3.319 1.00 93.94 89 SER A N 1
ATOM 678 C CA . SER A 1 89 ? -11.262 -1.307 -3.450 1.00 93.94 89 SER A CA 1
ATOM 679 C C . SER A 1 89 ? -11.063 -2.196 -4.674 1.00 93.94 89 SER A C 1
ATOM 681 O O . SER A 1 89 ? -10.196 -1.939 -5.508 1.00 93.94 89 SER A O 1
ATOM 683 N N . TYR A 1 90 ? -11.938 -3.192 -4.817 1.00 93.12 90 TYR A N 1
ATOM 684 C CA . TYR A 1 90 ? -11.951 -4.046 -5.998 1.00 93.12 90 TYR A CA 1
ATOM 685 C C . TYR A 1 90 ? -12.397 -3.344 -7.291 1.00 93.12 90 TYR A C 1
ATOM 687 O O . TYR A 1 90 ? -12.165 -3.880 -8.371 1.00 93.12 90 TYR A O 1
ATOM 695 N N . ASP A 1 91 ? -12.963 -2.135 -7.195 1.00 92.69 91 ASP A N 1
ATOM 696 C CA . ASP A 1 91 ? -13.219 -1.280 -8.360 1.00 92.69 91 ASP A CA 1
ATOM 697 C C . ASP A 1 91 ? -11.933 -0.595 -8.858 1.00 92.69 91 ASP A C 1
ATOM 699 O O . ASP A 1 91 ? -11.848 -0.207 -10.021 1.00 92.69 91 ASP A O 1
ATOM 703 N N . ASP A 1 92 ? -10.928 -0.448 -7.983 1.00 92.19 92 ASP A N 1
ATOM 704 C CA . ASP A 1 92 ? -9.625 0.132 -8.318 1.00 92.19 92 ASP A CA 1
ATOM 705 C C . ASP A 1 92 ? -8.657 -0.955 -8.843 1.00 92.19 92 ASP A C 1
ATOM 707 O O . ASP A 1 92 ? -7.879 -0.707 -9.763 1.00 92.19 92 ASP A O 1
ATOM 711 N N . THR A 1 93 ? -8.706 -2.174 -8.282 1.00 92.31 93 THR A N 1
ATOM 712 C CA . THR A 1 93 ? -7.916 -3.340 -8.726 1.00 92.31 93 THR A CA 1
ATOM 713 C C . THR A 1 93 ? -8.533 -4.666 -8.298 1.00 92.31 93 THR A C 1
ATOM 715 O O . THR A 1 93 ? -9.034 -4.793 -7.190 1.00 92.31 93 THR A O 1
ATOM 718 N N . THR A 1 94 ? -8.423 -5.716 -9.110 1.00 92.00 94 THR A N 1
ATOM 719 C CA . THR A 1 94 ? -8.991 -7.036 -8.784 1.00 92.00 94 THR A CA 1
ATOM 720 C C . THR A 1 94 ? -8.188 -7.841 -7.756 1.00 92.00 94 THR A C 1
ATOM 722 O O . THR A 1 94 ? -8.648 -8.900 -7.333 1.00 92.00 94 THR A O 1
ATOM 725 N N . TYR A 1 95 ? -6.989 -7.393 -7.370 1.00 91.44 95 TYR A N 1
ATOM 726 C CA . TYR A 1 95 ? -6.040 -8.229 -6.621 1.00 91.44 95 TYR A CA 1
ATOM 727 C C . TYR A 1 95 ? -6.080 -8.043 -5.103 1.00 91.44 95 TYR A C 1
ATOM 729 O O . TYR A 1 95 ? -5.840 -8.998 -4.365 1.00 91.44 95 TYR A O 1
ATOM 737 N N . PHE A 1 96 ? -6.363 -6.834 -4.618 1.00 93.31 96 PHE A N 1
ATOM 738 C CA . PHE A 1 96 ? -6.351 -6.527 -3.188 1.00 93.31 96 PHE A CA 1
ATOM 739 C C . PHE A 1 96 ? -7.224 -5.316 -2.852 1.00 93.31 96 PHE A C 1
ATOM 741 O O . PHE A 1 96 ? -7.563 -4.504 -3.707 1.00 93.31 96 PHE A O 1
ATOM 748 N N . ALA A 1 97 ? -7.537 -5.166 -1.566 1.00 94.12 97 ALA A N 1
ATOM 749 C CA . ALA A 1 97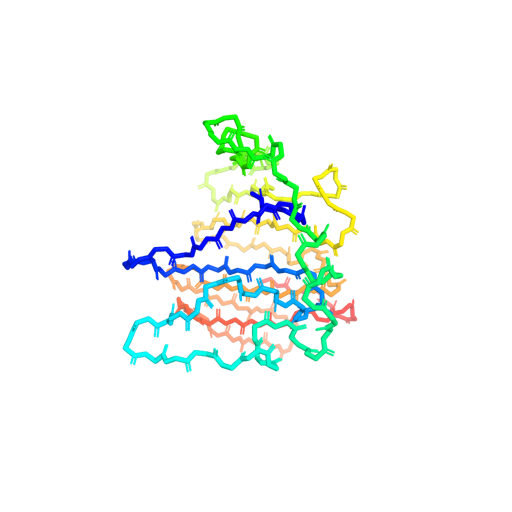 ? -8.195 -3.988 -1.015 1.00 94.12 97 ALA A CA 1
ATOM 750 C C . ALA A 1 97 ? -7.397 -3.445 0.176 1.00 94.12 97 ALA A C 1
ATOM 752 O O . ALA A 1 97 ? -6.780 -4.205 0.924 1.00 94.12 97 ALA A O 1
ATOM 753 N N . LEU A 1 98 ? -7.452 -2.129 0.383 1.00 95.56 98 LEU A N 1
ATOM 754 C CA . LEU A 1 98 ? -6.806 -1.446 1.499 1.00 95.56 98 LEU A CA 1
ATOM 755 C C . LEU A 1 98 ? -7.833 -0.607 2.248 1.00 95.56 98 LEU A C 1
ATOM 757 O O . LEU A 1 98 ? -8.447 0.299 1.684 1.00 95.56 98 LEU A O 1
ATOM 761 N N . ASN A 1 99 ? -7.978 -0.880 3.540 1.00 95.56 99 ASN A N 1
ATOM 762 C CA . ASN A 1 99 ? -8.835 -0.118 4.436 1.00 95.56 99 ASN A CA 1
ATOM 763 C C . ASN A 1 99 ? -7.997 0.481 5.564 1.00 95.56 99 ASN A C 1
ATOM 765 O O . ASN A 1 99 ? -7.045 -0.139 6.038 1.00 95.56 99 ASN A O 1
ATOM 769 N N . ARG A 1 100 ? -8.374 1.675 6.017 1.00 96.06 100 ARG A N 1
ATOM 770 C CA . ARG A 1 100 ? -7.774 2.352 7.164 1.00 96.06 100 ARG A CA 1
ATOM 771 C C . ARG A 1 100 ? -8.815 2.501 8.257 1.00 96.06 100 ARG A C 1
ATOM 773 O O . ARG A 1 100 ? -9.910 3.006 8.023 1.00 96.06 100 ARG A O 1
ATOM 780 N N . TYR A 1 101 ? -8.437 2.088 9.458 1.00 95.19 101 TYR A N 1
ATOM 781 C CA . TYR A 1 101 ? -9.256 2.198 10.654 1.00 95.19 101 TYR A CA 1
ATOM 782 C C . TYR A 1 101 ? -8.590 3.169 11.624 1.00 95.19 101 TYR A C 1
ATOM 784 O O . TYR A 1 101 ? -7.384 3.104 11.851 1.00 95.19 101 TYR A O 1
ATOM 792 N N . SER A 1 102 ? -9.369 4.085 12.188 1.00 95.56 102 SER A N 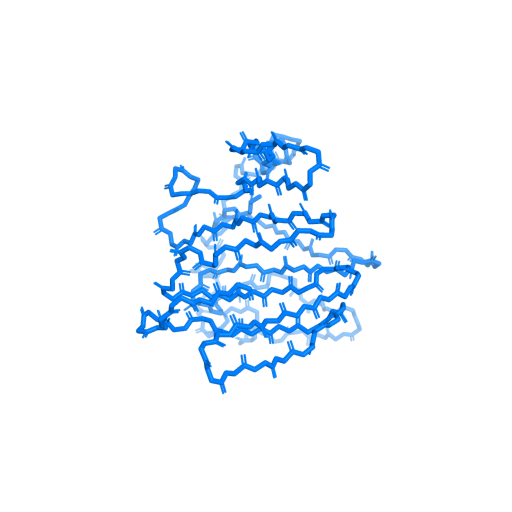1
ATOM 793 C CA . SER A 1 102 ? -8.938 4.992 13.253 1.00 95.56 102 SER A CA 1
ATOM 794 C C . SER A 1 102 ? -9.884 4.847 14.434 1.00 95.56 102 SER A C 1
ATOM 796 O O . SER A 1 102 ? -11.084 5.062 14.284 1.00 95.56 102 SER A O 1
ATOM 798 N N . LEU A 1 103 ? -9.342 4.480 15.596 1.00 93.94 103 LEU A N 1
ATOM 799 C CA . LEU A 1 103 ? -10.105 4.229 16.817 1.00 93.94 103 LEU A CA 1
ATOM 800 C C . LEU A 1 103 ? -9.744 5.224 17.912 1.00 93.94 103 LEU A C 1
ATOM 802 O O . LEU A 1 103 ? -8.579 5.583 18.085 1.00 93.94 103 LEU A O 1
ATOM 806 N N . LYS A 1 104 ? -10.748 5.621 18.692 1.00 90.38 104 LYS A N 1
ATOM 807 C CA . LYS A 1 104 ? -10.610 6.450 19.891 1.00 90.38 104 LYS A CA 1
ATOM 808 C C . LYS A 1 104 ? -11.298 5.760 21.067 1.00 90.38 104 LYS A C 1
ATOM 810 O O . LYS A 1 104 ? -12.453 6.034 21.366 1.00 90.38 104 LYS A O 1
ATOM 815 N N . GLY A 1 105 ? -10.570 4.855 21.722 1.00 79.50 105 GLY A N 1
ATOM 816 C CA . GLY A 1 105 ? -11.002 4.194 22.962 1.00 79.50 105 GLY A CA 1
ATOM 817 C C . GLY A 1 105 ? -12.074 3.109 22.811 1.00 79.50 105 GLY A C 1
ATOM 818 O O . GLY A 1 105 ? -12.499 2.558 23.821 1.00 79.50 105 GLY A O 1
ATOM 819 N N . ASP A 1 106 ? -12.489 2.789 21.588 1.00 82.19 106 ASP A N 1
ATOM 820 C CA . ASP A 1 106 ? -13.472 1.743 21.294 1.00 82.19 106 ASP A CA 1
ATOM 821 C C . ASP A 1 106 ? -12.798 0.493 20.701 1.00 82.19 106 ASP A C 1
ATOM 823 O O . ASP A 1 106 ? -11.597 0.493 20.415 1.00 82.19 106 ASP A O 1
ATOM 827 N N . SER A 1 107 ? -13.567 -0.580 20.533 1.00 85.81 107 SER A N 1
ATOM 828 C CA . SER A 1 107 ? -13.153 -1.825 19.881 1.00 85.81 107 SER A CA 1
ATOM 829 C C . SER A 1 107 ? -13.951 -2.044 18.601 1.00 85.81 107 SER A C 1
ATOM 831 O O . SER A 1 107 ? -15.121 -1.673 18.536 1.00 85.81 107 SER A O 1
ATOM 833 N N . LEU A 1 108 ? -13.353 -2.691 17.601 1.00 88.25 108 LEU A N 1
ATOM 834 C CA . LEU A 1 108 ? -14.074 -3.099 16.398 1.00 88.25 108 LEU A CA 1
ATOM 835 C C . LEU A 1 108 ? -13.886 -4.597 16.161 1.00 88.25 108 LEU A C 1
ATOM 837 O O . LEU A 1 108 ? -12.781 -5.090 16.353 1.00 88.25 108 LEU A O 1
ATOM 841 N N . PRO A 1 109 ? -14.913 -5.337 15.723 1.00 88.38 109 PRO A N 1
ATOM 842 C CA . PRO A 1 109 ? -14.691 -6.689 15.239 1.00 88.38 109 PRO A CA 1
ATOM 843 C C . PRO A 1 109 ? -13.880 -6.623 13.942 1.00 88.38 109 PRO A C 1
ATOM 845 O O . PRO A 1 109 ? -14.259 -5.900 13.020 1.00 88.38 109 PRO A O 1
ATOM 848 N N . LEU A 1 110 ? -12.782 -7.371 13.853 1.00 87.81 110 LEU A N 1
ATOM 849 C CA . LEU A 1 110 ? -11.988 -7.461 12.632 1.00 87.81 110 LEU A CA 1
ATOM 850 C C . LEU A 1 110 ? -12.793 -8.243 11.580 1.00 87.81 110 LEU A C 1
ATOM 852 O O . LEU A 1 110 ? -13.029 -9.438 11.762 1.00 87.81 110 LEU A O 1
ATOM 856 N N . PRO A 1 111 ? -13.259 -7.590 10.501 1.00 77.50 111 PRO A N 1
ATOM 857 C CA . PRO A 1 111 ? -14.411 -8.104 9.762 1.00 77.50 111 PRO A CA 1
ATOM 858 C C . PRO A 1 111 ? -14.075 -9.175 8.718 1.00 77.50 111 PRO A C 1
ATOM 860 O O . PRO A 1 111 ? -14.961 -9.939 8.346 1.00 77.50 111 PRO A O 1
ATOM 863 N N . TYR A 1 112 ? -12.831 -9.241 8.228 1.00 75.62 112 TYR A N 1
ATOM 864 C CA . TYR A 1 112 ? -12.471 -10.099 7.096 1.00 75.62 112 TYR A CA 1
ATOM 865 C C . TYR A 1 112 ? -11.070 -10.698 7.261 1.00 75.62 112 TYR A C 1
ATOM 867 O O . TYR A 1 112 ? -10.092 -9.963 7.408 1.00 75.62 112 TYR A O 1
ATOM 875 N N . GLY A 1 113 ? -10.971 -12.025 7.180 1.00 83.12 113 GLY A N 1
ATOM 876 C CA . GLY A 1 113 ? -9.742 -12.766 6.891 1.00 83.12 113 GLY A CA 1
ATOM 877 C C . GLY A 1 113 ? -9.892 -13.499 5.545 1.00 83.12 113 GLY A C 1
ATOM 878 O O . GLY A 1 113 ? -11.022 -13.811 5.174 1.00 83.12 113 GLY A O 1
ATOM 879 N N . PRO A 1 114 ? -8.814 -13.797 4.803 1.00 92.62 114 PRO A N 1
ATOM 880 C CA . PRO A 1 114 ? -7.429 -13.489 5.126 1.00 92.62 114 PRO A CA 1
ATOM 881 C C . PRO A 1 114 ? -7.126 -11.991 4.980 1.00 92.62 114 PRO A C 1
ATOM 883 O O . PRO A 1 114 ? -7.516 -11.364 3.999 1.00 92.62 114 PRO A O 1
ATOM 886 N N . SER A 1 115 ? -6.423 -11.410 5.952 1.00 94.69 115 SER A N 1
ATOM 887 C CA . SER A 1 115 ? -5.963 -10.017 5.873 1.00 94.69 115 SER A CA 1
ATOM 888 C C . SER A 1 115 ? -4.698 -9.781 6.695 1.00 94.69 115 SER A C 1
ATOM 890 O O . SER A 1 115 ? -4.402 -10.513 7.640 1.00 94.69 115 SER A O 1
ATOM 892 N N . VAL A 1 116 ? -3.939 -8.750 6.324 1.00 95.06 116 VAL A N 1
ATOM 893 C CA . VAL A 1 116 ? -2.783 -8.261 7.085 1.00 95.06 116 VAL A CA 1
ATOM 894 C C . VAL A 1 116 ? -3.138 -6.905 7.675 1.00 95.06 116 VAL A C 1
ATOM 896 O O . VAL A 1 116 ? -3.669 -6.036 6.987 1.00 95.06 116 VAL A O 1
ATOM 899 N N . TRP A 1 117 ? -2.838 -6.736 8.956 1.00 95.44 117 TRP A N 1
ATOM 900 C CA . TRP A 1 117 ? -3.109 -5.525 9.717 1.00 95.44 117 TRP A CA 1
ATOM 901 C C . TRP A 1 117 ? -1.800 -4.927 10.195 1.00 95.44 117 TRP A C 1
ATOM 903 O O . TRP A 1 117 ? -0.934 -5.655 10.673 1.00 95.44 117 TRP A O 1
ATOM 913 N N . ILE A 1 118 ? -1.671 -3.607 10.086 1.00 97.00 118 ILE A N 1
ATOM 914 C CA . ILE A 1 118 ? -0.465 -2.867 10.460 1.00 97.00 118 ILE A CA 1
ATOM 915 C C . ILE A 1 118 ? -0.882 -1.679 11.323 1.00 97.00 118 ILE A C 1
ATOM 917 O O . ILE A 1 118 ? -1.754 -0.895 10.940 1.00 97.00 118 ILE A O 1
ATOM 921 N N . VAL A 1 119 ? -0.261 -1.532 12.493 1.00 97.12 119 VAL A N 1
ATOM 922 C CA . VAL A 1 119 ? -0.516 -0.402 13.389 1.00 97.12 119 VAL A CA 1
ATOM 923 C C . VAL A 1 119 ? 0.324 0.790 12.937 1.00 97.12 119 VAL A C 1
ATOM 925 O O . VAL A 1 119 ? 1.525 0.864 13.191 1.00 97.12 119 VAL A O 1
ATOM 928 N N . LEU A 1 120 ? -0.325 1.747 12.274 1.00 96.62 120 LEU A N 1
ATOM 929 C CA . LEU A 1 120 ? 0.331 2.956 11.763 1.00 96.62 120 LEU A CA 1
ATOM 930 C C . LEU A 1 120 ? 0.748 3.939 12.860 1.00 96.62 120 LEU A C 1
ATOM 932 O O . LEU A 1 120 ? 1.744 4.642 12.717 1.00 96.62 120 LEU A O 1
ATOM 936 N N . SER A 1 121 ? -0.023 4.013 13.944 1.00 96.25 121 SER A N 1
ATOM 937 C CA . SER A 1 121 ? 0.203 4.956 15.038 1.00 96.25 121 SER A CA 1
ATOM 938 C C . SER A 1 121 ? -0.526 4.519 16.301 1.00 96.25 121 SER A C 1
ATOM 940 O O . SER A 1 121 ? -1.594 3.912 16.218 1.00 96.25 121 SER A O 1
ATOM 942 N N . GLY A 1 122 ? -0.003 4.921 17.458 1.00 96.19 122 GLY A N 1
ATOM 943 C CA . GLY A 1 122 ? -0.629 4.657 18.751 1.00 96.19 122 GLY A CA 1
ATOM 944 C C . GLY A 1 122 ? -0.398 3.231 19.246 1.00 96.19 122 GLY A C 1
ATOM 945 O O . GLY A 1 122 ? 0.576 2.572 18.879 1.00 96.19 122 GLY A O 1
ATOM 946 N N . ALA A 1 123 ? -1.285 2.779 20.125 1.00 95.62 123 ALA A N 1
ATOM 947 C CA . ALA A 1 123 ? -1.269 1.443 20.694 1.00 95.62 123 ALA A CA 1
ATOM 948 C C . ALA A 1 123 ? -2.696 0.957 20.930 1.00 95.62 123 ALA A C 1
ATOM 950 O O . ALA A 1 123 ? -3.634 1.750 21.038 1.00 95.62 123 ALA A O 1
ATOM 951 N N . GLY A 1 124 ? -2.847 -0.354 21.004 1.00 94.50 124 GLY A N 1
ATOM 952 C CA . GLY A 1 124 ? -4.123 -1.008 21.186 1.00 94.50 124 GLY A CA 1
ATOM 953 C C . GLY A 1 124 ? -3.929 -2.451 21.601 1.00 94.50 124 GLY A C 1
ATOM 954 O O . GLY A 1 124 ? -2.860 -2.868 22.043 1.00 94.50 124 GLY A O 1
ATOM 955 N N . ARG A 1 125 ? -4.990 -3.226 21.444 1.00 94.88 125 ARG A N 1
ATOM 956 C CA . ARG A 1 125 ? -5.026 -4.607 21.885 1.00 94.88 125 ARG A CA 1
ATOM 957 C C . ARG A 1 125 ? -5.891 -5.414 20.946 1.00 94.88 125 ARG A C 1
ATOM 959 O O . ARG A 1 125 ? -7.006 -5.003 20.665 1.00 94.88 125 ARG A O 1
ATOM 966 N N . ILE A 1 126 ? -5.386 -6.582 20.577 1.00 93.81 126 ILE A N 1
ATOM 967 C CA . ILE A 1 126 ? -6.139 -7.646 19.928 1.00 93.81 126 ILE A CA 1
ATOM 968 C C . ILE A 1 126 ? -6.681 -8.563 21.024 1.00 93.81 126 ILE A C 1
ATOM 970 O O . ILE A 1 126 ? -5.922 -9.007 21.895 1.00 93.81 126 ILE A O 1
ATOM 974 N N . ALA A 1 127 ? -7.974 -8.857 20.992 1.00 92.19 127 ALA A N 1
ATOM 975 C CA . ALA A 1 127 ? -8.650 -9.756 21.911 1.00 92.19 127 ALA A CA 1
ATOM 976 C C . ALA A 1 127 ? -9.574 -10.726 21.158 1.00 92.19 127 ALA A C 1
ATOM 978 O O . ALA A 1 127 ? -10.429 -10.314 20.379 1.00 92.19 127 ALA A O 1
ATOM 979 N N . GLY A 1 128 ? -9.425 -12.016 21.444 1.00 88.12 128 GLY A N 1
ATOM 980 C CA . GLY A 1 128 ? -10.381 -13.073 21.108 1.00 88.12 128 GLY A CA 1
ATOM 981 C C . GLY A 1 128 ? -10.780 -13.839 22.371 1.00 88.12 128 GLY A C 1
ATOM 982 O O . GLY A 1 128 ? -10.350 -13.484 23.470 1.00 88.12 128 GLY A O 1
ATOM 983 N N . ASP A 1 129 ? -11.559 -14.909 22.226 1.00 84.88 129 ASP A N 1
ATOM 984 C CA . ASP A 1 129 ? -12.128 -15.652 23.367 1.00 84.88 129 ASP A CA 1
ATOM 985 C C . ASP A 1 129 ? -11.075 -16.175 24.358 1.00 84.88 129 ASP A C 1
ATOM 987 O O . ASP A 1 129 ? -11.282 -16.153 25.569 1.00 84.88 129 ASP A O 1
ATOM 991 N N . TYR A 1 130 ? -9.913 -16.591 23.849 1.00 85.56 130 TYR A N 1
ATOM 992 C CA . TYR A 1 130 ? -8.825 -17.176 24.646 1.00 85.56 130 TYR A CA 1
ATOM 993 C C . TYR A 1 130 ? -7.476 -16.501 24.410 1.00 85.56 130 TYR A C 1
ATOM 995 O O . TYR A 1 130 ? -6.429 -17.029 24.783 1.00 85.56 130 TYR A O 1
ATOM 1003 N N . TYR A 1 131 ? -7.481 -15.344 23.753 1.00 85.31 131 TYR A N 1
ATOM 1004 C CA . TYR A 1 131 ? -6.261 -14.683 23.325 1.00 85.31 131 TYR A CA 1
ATOM 1005 C C . TYR A 1 131 ? -6.335 -13.188 23.575 1.00 85.31 131 TYR A C 1
ATOM 1007 O O . TYR A 1 131 ? -7.348 -12.538 23.328 1.00 85.31 131 TYR A O 1
ATOM 1015 N N . ARG A 1 132 ? -5.215 -12.641 24.036 1.00 92.50 132 ARG A N 1
ATOM 1016 C CA . ARG A 1 132 ? -5.022 -11.213 24.213 1.00 92.50 132 ARG A CA 1
ATOM 1017 C C . ARG A 1 132 ? -3.590 -10.864 23.853 1.00 92.50 132 ARG A C 1
ATOM 1019 O O . ARG A 1 132 ? -2.665 -11.464 24.396 1.00 92.50 132 ARG A O 1
ATOM 1026 N N . LYS A 1 133 ? -3.407 -9.855 23.006 1.00 94.75 133 LYS A N 1
ATOM 1027 C CA . LYS A 1 133 ? -2.088 -9.305 22.693 1.00 94.75 133 LYS A CA 1
ATOM 1028 C C . LYS A 1 133 ? -2.154 -7.795 22.574 1.00 94.75 133 LYS A C 1
ATOM 1030 O O . LYS A 1 133 ? -2.940 -7.264 21.797 1.00 94.75 133 LYS A O 1
ATOM 1035 N N . GLU A 1 134 ? -1.324 -7.120 23.355 1.00 97.19 134 GLU A N 1
ATOM 1036 C CA . GLU A 1 134 ? -1.087 -5.688 23.195 1.00 97.19 134 GLU A CA 1
ATOM 1037 C C . GLU A 1 134 ? -0.289 -5.458 21.903 1.00 97.19 134 GLU A C 1
ATOM 1039 O O . GLU A 1 134 ? 0.603 -6.244 21.572 1.00 97.19 134 GLU A O 1
ATOM 1044 N N . ILE A 1 135 ? -0.628 -4.397 21.180 1.00 97.00 135 ILE A N 1
ATOM 1045 C CA . ILE A 1 135 ? 0.016 -3.986 19.932 1.00 97.00 135 ILE A CA 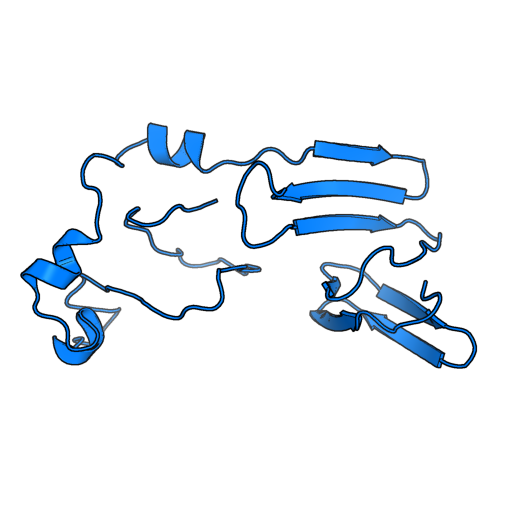1
ATOM 1046 C C . ILE A 1 135 ? 0.317 -2.491 19.975 1.00 97.00 135 ILE A C 1
ATOM 1048 O O . ILE A 1 135 ? -0.395 -1.711 20.609 1.00 97.00 135 ILE A O 1
ATOM 1052 N N . LYS A 1 136 ? 1.367 -2.071 19.285 1.00 97.81 136 LYS A N 1
ATOM 1053 C CA . LYS A 1 136 ? 1.791 -0.672 19.175 1.00 97.81 136 LYS A CA 1
ATOM 1054 C C . LYS A 1 136 ? 2.234 -0.353 17.756 1.00 97.81 136 LYS A C 1
ATOM 1056 O O . LYS A 1 136 ? 2.365 -1.244 16.927 1.00 97.81 136 LYS A O 1
ATOM 1061 N N . GLN A 1 137 ? 2.466 0.926 17.485 1.00 97.94 137 GLN A N 1
ATOM 1062 C CA . GLN A 1 137 ? 2.986 1.394 16.205 1.00 97.94 137 GLN A CA 1
ATOM 1063 C C . GLN A 1 137 ? 4.159 0.536 15.706 1.00 97.94 137 GLN A C 1
ATOM 1065 O O . GLN A 1 137 ? 5.115 0.293 16.442 1.00 97.94 137 GLN A O 1
ATOM 1070 N N . GLY A 1 138 ? 4.066 0.108 14.446 1.00 96.75 138 GLY A N 1
ATOM 1071 C CA . GLY A 1 138 ? 5.033 -0.778 13.797 1.00 96.75 138 GLY A CA 1
ATOM 1072 C C . GLY A 1 138 ? 4.728 -2.270 13.949 1.00 96.75 138 GLY A C 1
ATOM 1073 O O . GLY A 1 138 ? 5.240 -3.062 13.160 1.00 96.75 138 GLY A O 1
ATOM 1074 N N . ASP A 1 139 ? 3.865 -2.667 14.890 1.00 97.69 139 ASP A N 1
ATOM 1075 C CA . ASP A 1 139 ? 3.393 -4.048 14.957 1.00 97.69 139 ASP A CA 1
ATOM 1076 C C . ASP A 1 139 ? 2.459 -4.350 13.781 1.00 97.69 139 ASP A C 1
ATOM 1078 O O . ASP A 1 139 ? 1.657 -3.516 13.346 1.00 97.69 139 ASP A O 1
ATOM 1082 N N . TYR A 1 140 ? 2.527 -5.589 13.307 1.00 96.50 140 TYR A N 1
ATOM 1083 C CA . TYR A 1 140 ? 1.624 -6.126 12.305 1.00 96.50 140 TYR A CA 1
ATOM 1084 C C . TYR A 1 140 ? 1.225 -7.556 12.649 1.00 96.50 140 TYR A C 1
ATOM 1086 O O . TYR A 1 140 ? 1.895 -8.253 13.418 1.00 96.50 140 TYR A O 1
ATOM 1094 N N . PHE A 1 141 ? 0.103 -7.995 12.093 1.00 94.25 141 PHE A N 1
ATOM 1095 C CA . PHE A 1 141 ? -0.382 -9.353 12.277 1.00 94.25 141 PHE A CA 1
ATOM 1096 C C . PHE A 1 141 ? -1.209 -9.820 11.085 1.00 94.25 141 PHE A C 1
ATOM 1098 O O . PHE A 1 141 ? -1.782 -9.027 10.340 1.00 94.25 141 PHE A O 1
ATOM 1105 N N . TYR A 1 142 ? -1.269 -11.138 10.931 1.00 94.31 142 TYR A N 1
ATOM 1106 C CA . TYR A 1 142 ? -2.113 -11.805 9.955 1.00 94.31 142 TYR A CA 1
ATOM 1107 C C . TYR A 1 142 ? -3.387 -12.307 10.634 1.00 94.31 142 TYR A C 1
ATOM 1109 O O . TYR A 1 142 ? -3.320 -12.976 11.667 1.00 94.31 142 TYR A O 1
ATOM 1117 N N . LEU A 1 143 ? -4.539 -11.992 10.046 1.00 93.38 143 LEU A N 1
ATOM 1118 C CA . LEU A 1 143 ? -5.833 -12.531 10.437 1.00 93.38 143 LEU A CA 1
ATOM 1119 C C . LEU A 1 143 ? -6.221 -13.639 9.445 1.00 93.38 143 LEU A C 1
ATOM 1121 O O . LEU A 1 143 ? -6.553 -13.327 8.298 1.00 93.38 143 LEU A O 1
ATOM 1125 N N . PRO A 1 144 ? -6.174 -14.924 9.841 1.00 91.88 144 PRO A N 1
ATOM 1126 C CA . PRO A 1 144 ? -6.536 -16.027 8.957 1.00 91.88 144 PRO A CA 1
ATOM 1127 C C . PRO A 1 144 ? -8.046 -16.073 8.690 1.00 91.88 144 PRO A C 1
ATOM 1129 O O . PRO A 1 144 ? -8.844 -15.638 9.516 1.00 91.88 144 PRO A O 1
ATOM 1132 N N . PHE A 1 145 ? -8.446 -16.685 7.570 1.00 90.12 145 PHE A N 1
ATOM 1133 C CA . PHE A 1 145 ? -9.861 -16.880 7.207 1.00 90.12 145 PHE A CA 1
ATOM 1134 C C . PHE A 1 145 ? -10.678 -17.586 8.304 1.00 90.12 145 PHE A C 1
ATOM 1136 O O . PHE A 1 145 ? -11.828 -17.242 8.541 1.00 90.12 145 PHE A O 1
ATOM 1143 N N . ALA A 1 146 ? -10.074 -18.558 8.993 1.00 88.50 146 ALA A N 1
ATOM 1144 C CA . ALA A 1 146 ? -10.733 -19.351 10.030 1.00 88.50 146 ALA A CA 1
ATOM 1145 C C . ALA A 1 146 ? -10.732 -18.694 11.424 1.00 88.50 146 ALA A C 1
ATOM 1147 O O . ALA A 1 146 ? -11.108 -19.343 12.400 1.00 88.50 146 ALA A O 1
ATOM 1148 N N . ALA A 1 147 ? -10.267 -17.446 11.557 1.00 84.62 147 ALA A N 1
ATOM 1149 C CA . ALA A 1 147 ? -10.310 -16.758 12.841 1.00 84.62 147 ALA A CA 1
ATOM 1150 C C . ALA A 1 147 ? -11.766 -16.566 13.298 1.00 84.62 147 ALA A C 1
ATOM 1152 O O . ALA A 1 147 ? -12.604 -16.056 12.555 1.00 84.62 147 ALA A O 1
ATOM 1153 N N . HIS A 1 148 ? -12.058 -16.963 14.538 1.00 77.19 148 HIS A N 1
ATOM 1154 C CA . HIS A 1 148 ? -13.304 -16.600 15.218 1.00 77.19 148 HIS A CA 1
ATOM 1155 C C . HIS A 1 148 ? -13.317 -15.098 15.554 1.00 77.19 148 HIS A C 1
ATOM 1157 O O . HIS A 1 148 ? -12.401 -14.375 15.178 1.00 77.19 148 HIS A O 1
ATOM 1163 N N . LEU A 1 149 ? -14.348 -14.603 16.245 1.00 80.38 149 LEU A N 1
ATOM 1164 C CA . LEU A 1 149 ? -14.490 -13.177 16.550 1.00 80.38 149 LEU A CA 1
ATOM 1165 C C . LEU A 1 149 ? -13.232 -12.614 17.247 1.00 80.38 149 LEU A C 1
ATOM 1167 O O . LEU A 1 149 ? -12.945 -12.935 18.399 1.00 80.38 149 LEU A O 1
ATOM 1171 N N . VAL A 1 150 ? -12.505 -11.748 16.539 1.00 81.31 150 VAL A N 1
ATOM 1172 C CA . VAL A 1 150 ? -11.358 -10.987 17.051 1.00 81.31 150 VAL A CA 1
ATOM 1173 C C . VAL A 1 150 ? -11.713 -9.507 17.035 1.00 81.31 150 VAL A C 1
ATOM 1175 O O . VAL A 1 150 ? -12.346 -9.040 16.087 1.00 81.31 150 VAL A O 1
ATOM 1178 N N . ARG A 1 151 ? -11.309 -8.773 18.070 1.00 83.44 151 ARG A N 1
ATOM 1179 C CA . ARG A 1 151 ? -11.512 -7.326 18.204 1.00 83.44 151 ARG A CA 1
ATOM 1180 C C . ARG A 1 151 ? -10.286 -6.594 18.725 1.00 83.44 151 ARG A C 1
ATOM 1182 O O . ARG A 1 151 ? -9.421 -7.281 19.314 1.00 83.44 151 ARG A O 1
#

Radius of gyration: 19.92 Å; chains: 1; bounding box: 46×35×51 Å

Foldseek 3Di:
DQDWQDDDDDDPPDDDDDDDFPDDDAQAPDQDDPPDGDDPCRNQVPDDPVVSNVRHDPVCDDPVVVVVPDFDWDWPDDDPFKTKTWRADVVNPVGDTDIDMDGDPDDDWPDDPQDKDAAQAAKDWKDDPPDIDIGGHGDMDGDHRPDDTID

Secondary structure (DSSP, 8-state):
---TT----PPTT--------S--------SEETTEEPPHHHHHTTS-HHHHHTT--TT--SHHHHHHH-PPPEEEEE-SSEEEEEEE-TTT-SS--EEEEEESS-------SSEEEE--SSEEEEEETTEEEEEETT-EEEE-TT--S--